Protein AF-A0A8S2ZRX7-F1 (afdb_monomer)

Organism: NCBI:txid392030

Radius of gyration: 14.45 Å; Cα contacts (8 Å, |Δi|>4): 57; chains: 1; bounding box: 30×24×42 Å

InterPro domains:
  IPR050927 Transient receptor potential cation channel M [PTHR13800] (10-72)
  IPR057366 TRPM-like domain [PF25508] (9-68)

pLDDT: mean 91.47, std 11.5, range [53.16, 98.12]

Sequence (73 aa):
HLAHKNNDVRYNQSANEFENLAVEILDRFYQINARACTKAIIRQIPAYGNATWLELAIKAEAKQFIAQRAVQD

Foldseek 3Di:
DVVVVVVVVVVVVVLVVVLVVLLVVLVVVCVVPLPVSLVQQCAQDVVVVRDGVVRVCVVSVSVSNCPDPSNVD

Mean predicted aligned error: 4.92 Å

Nearest PDB structures (foldseek):
  9b93-assembly1_A  TM=9.655E-01  e=1.816E-02  Homo sapiens
  6co7-assembly1_A  TM=9.931E-01  e=2.817E-02  Nematostella vectensis
  6bqv-assembly1_A  TM=9.439E-01  e=1.705E-02  Homo sapiens
  6o72-assembly1_A  TM=9.422E-01  e=2.817E-02  Parus major
  8e4n-assembly1_A  TM=9.270E-01  e=4.652E-02  Mus musculus

Structure (mmCIF, N/CA/C/O backbone):
data_AF-A0A8S2ZRX7-F1
#
_entry.id   AF-A0A8S2ZRX7-F1
#
loop_
_atom_site.group_PDB
_atom_site.id
_atom_site.type_symbol
_atom_site.label_atom_id
_atom_site.label_alt_id
_atom_site.label_comp_id
_atom_site.label_asym_id
_atom_site.label_entity_id
_atom_site.label_seq_id
_atom_site.pdbx_PDB_ins_code
_atom_site.Cartn_x
_atom_site.Cartn_y
_atom_site.Cartn_z
_atom_site.occupancy
_atom_site.B_iso_or_equiv
_atom_site.auth_seq_id
_atom_site.auth_comp_id
_atom_site.auth_asym_id
_atom_site.auth_atom_id
_atom_site.pdbx_PDB_model_num
ATOM 1 N N . HIS A 1 1 ? 17.818 6.065 -29.077 1.00 53.16 1 HIS A N 1
ATOM 2 C CA . HIS A 1 1 ? 18.152 6.581 -27.729 1.00 53.16 1 HIS A CA 1
ATOM 3 C C . HIS A 1 1 ? 17.147 7.583 -27.140 1.00 53.16 1 HIS A C 1
ATOM 5 O O . HIS A 1 1 ? 16.884 7.473 -25.952 1.00 53.16 1 HIS A O 1
ATOM 11 N N . LEU A 1 2 ? 16.545 8.514 -27.901 1.00 56.75 2 LEU A N 1
ATOM 12 C CA . LEU A 1 2 ? 15.568 9.490 -27.358 1.00 56.75 2 LEU A CA 1
ATOM 13 C C . LEU A 1 2 ? 14.192 8.894 -26.980 1.00 56.75 2 LEU A C 1
ATOM 15 O O . LEU A 1 2 ? 13.598 9.317 -25.994 1.00 56.75 2 LEU A O 1
ATOM 19 N N . ALA A 1 3 ? 13.703 7.886 -27.712 1.00 57.78 3 ALA A N 1
ATOM 20 C CA . ALA A 1 3 ? 12.388 7.278 -27.461 1.00 57.78 3 ALA A CA 1
ATOM 21 C C . ALA A 1 3 ? 12.303 6.502 -26.130 1.00 57.78 3 ALA A C 1
ATOM 23 O O . ALA A 1 3 ? 11.292 6.587 -25.441 1.00 57.78 3 ALA A O 1
ATOM 24 N N . HIS A 1 4 ? 13.376 5.806 -25.733 1.00 57.47 4 HIS A N 1
ATOM 25 C CA . HIS A 1 4 ? 13.435 5.096 -24.447 1.00 57.47 4 HIS A CA 1
ATOM 26 C C . HIS A 1 4 ? 13.351 6.065 -23.263 1.00 57.47 4 HIS A C 1
ATOM 28 O O . HIS A 1 4 ? 12.502 5.886 -22.402 1.00 57.47 4 HIS A O 1
ATOM 34 N N . LYS A 1 5 ? 14.106 7.174 -23.298 1.00 60.56 5 LYS A N 1
ATOM 35 C CA . LYS A 1 5 ? 14.052 8.208 -22.250 1.00 60.56 5 LYS A CA 1
ATOM 36 C C . LYS A 1 5 ? 12.654 8.802 -22.053 1.00 60.56 5 LYS A C 1
ATOM 38 O O . LYS A 1 5 ? 12.250 9.025 -20.920 1.00 60.56 5 LYS A O 1
ATOM 43 N N . ASN A 1 6 ? 11.912 9.057 -23.132 1.00 63.41 6 ASN A N 1
ATOM 44 C CA . ASN A 1 6 ? 10.550 9.595 -23.023 1.00 63.41 6 ASN A CA 1
ATOM 45 C C . ASN A 1 6 ? 9.553 8.577 -22.454 1.00 63.41 6 ASN A C 1
ATOM 47 O O . ASN A 1 6 ? 8.626 8.964 -21.744 1.00 63.41 6 ASN A O 1
ATOM 51 N N . ASN A 1 7 ? 9.744 7.291 -22.749 1.00 68.62 7 ASN A N 1
ATOM 52 C CA . ASN A 1 7 ? 8.926 6.229 -22.172 1.00 68.62 7 ASN A CA 1
ATOM 53 C C . ASN A 1 7 ? 9.225 6.053 -20.680 1.00 68.62 7 ASN A C 1
ATOM 55 O O . ASN A 1 7 ? 8.289 5.991 -19.889 1.00 68.62 7 ASN A O 1
ATOM 59 N N . ASP A 1 8 ? 10.499 6.083 -20.286 1.00 70.69 8 ASP A N 1
ATOM 60 C CA . ASP A 1 8 ? 10.913 5.983 -18.883 1.00 70.69 8 ASP A CA 1
ATOM 61 C C . ASP A 1 8 ? 10.317 7.121 -18.038 1.00 70.69 8 ASP A C 1
ATOM 63 O O . ASP A 1 8 ? 9.809 6.889 -16.944 1.00 70.69 8 ASP A O 1
ATOM 67 N N . VAL A 1 9 ? 10.284 8.351 -18.567 1.00 78.81 9 VAL A N 1
ATOM 68 C CA . VAL A 1 9 ? 9.654 9.498 -17.886 1.00 78.81 9 VAL A CA 1
ATOM 69 C C . VAL A 1 9 ? 8.154 9.278 -17.676 1.00 78.81 9 VAL A C 1
ATOM 71 O O . VAL A 1 9 ? 7.654 9.522 -16.579 1.00 78.81 9 VAL A O 1
ATOM 74 N N . ARG A 1 10 ? 7.434 8.788 -18.691 1.00 80.00 10 ARG A N 1
ATOM 75 C CA . ARG A 1 10 ? 5.987 8.531 -18.590 1.00 80.00 10 ARG A CA 1
ATOM 76 C C . ARG A 1 10 ? 5.658 7.395 -17.624 1.00 80.00 10 ARG A C 1
ATOM 78 O O . ARG A 1 10 ? 4.695 7.505 -16.866 1.00 80.00 10 ARG A O 1
ATOM 85 N N . TYR A 1 11 ? 6.452 6.325 -17.625 1.00 84.00 11 TYR A N 1
ATOM 86 C CA . TYR A 1 11 ? 6.259 5.215 -16.692 1.00 84.00 11 TYR A CA 1
ATOM 87 C C . TYR A 1 11 ? 6.559 5.627 -15.252 1.00 84.00 11 TYR A C 1
ATOM 89 O O . TYR A 1 11 ? 5.787 5.282 -14.362 1.00 84.00 11 TYR A O 1
ATOM 97 N N . ASN A 1 12 ? 7.593 6.442 -15.029 1.00 86.62 12 ASN A N 1
ATOM 98 C CA . ASN A 1 12 ? 7.888 6.990 -13.705 1.00 86.62 12 ASN A CA 1
ATOM 99 C C . ASN A 1 12 ? 6.780 7.932 -13.211 1.00 86.62 12 ASN A C 1
ATOM 101 O O . ASN A 1 12 ? 6.402 7.875 -12.046 1.00 86.62 12 ASN A O 1
ATOM 105 N N . GLN A 1 13 ? 6.218 8.768 -14.091 1.00 90.81 13 GLN A N 1
ATOM 106 C CA . GLN A 1 13 ? 5.063 9.606 -13.748 1.00 90.81 13 GLN A CA 1
ATOM 107 C C . GLN A 1 13 ? 3.853 8.759 -13.347 1.00 90.81 13 GLN A C 1
ATOM 109 O O . GLN A 1 13 ? 3.276 8.986 -12.289 1.00 90.81 13 GLN A O 1
ATOM 114 N N . SER A 1 14 ? 3.533 7.736 -14.141 1.00 92.06 14 SER A N 1
ATOM 115 C CA . SER A 1 14 ? 2.413 6.835 -13.847 1.00 92.06 14 SER A CA 1
ATOM 116 C C . SER A 1 14 ? 2.627 6.083 -12.528 1.00 92.06 14 SER A C 1
ATOM 118 O O . SER A 1 14 ? 1.703 5.957 -11.731 1.00 92.06 14 SER A O 1
ATOM 120 N N . ALA A 1 15 ? 3.850 5.611 -12.262 1.00 93.00 15 ALA A N 1
ATOM 121 C CA . ALA A 1 15 ? 4.191 4.944 -11.006 1.00 93.00 15 ALA A CA 1
ATOM 122 C C . ALA A 1 15 ? 3.958 5.859 -9.792 1.00 93.00 15 ALA A C 1
ATOM 124 O O . ALA A 1 15 ? 3.346 5.427 -8.815 1.00 93.00 15 ALA A O 1
ATOM 125 N N . ASN A 1 16 ? 4.360 7.130 -9.889 1.00 94.19 16 ASN A N 1
ATOM 126 C CA . ASN A 1 16 ? 4.123 8.121 -8.838 1.00 94.19 16 ASN A CA 1
ATOM 127 C C . ASN A 1 16 ? 2.625 8.393 -8.626 1.00 94.19 16 ASN A C 1
ATOM 129 O O . ASN A 1 16 ? 2.178 8.507 -7.489 1.00 94.19 16 ASN A O 1
ATOM 133 N N . GLU A 1 17 ? 1.832 8.481 -9.697 1.00 96.25 17 GLU A N 1
ATOM 134 C CA . GLU A 1 17 ? 0.377 8.669 -9.599 1.00 96.25 17 GLU A CA 1
ATOM 135 C C . GLU A 1 17 ? -0.303 7.496 -8.879 1.00 96.25 17 GLU A C 1
ATOM 137 O O . GLU A 1 17 ? -1.153 7.708 -8.010 1.00 96.25 17 GLU A O 1
ATOM 142 N N . PHE A 1 18 ? 0.104 6.259 -9.181 1.00 96.75 18 PHE A N 1
ATOM 143 C CA . PHE A 1 18 ? -0.409 5.078 -8.485 1.00 96.75 18 PHE A CA 1
ATOM 144 C C . PHE A 1 18 ? 0.023 5.025 -7.018 1.00 96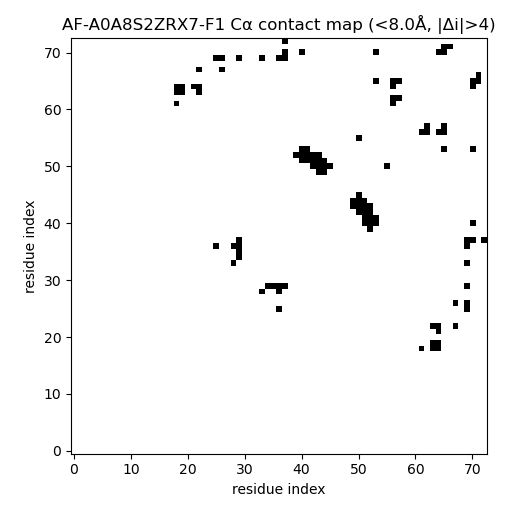.75 18 PHE A C 1
ATOM 146 O O . PHE A 1 18 ? -0.790 4.663 -6.165 1.00 96.75 18 PHE A O 1
ATOM 153 N N . GLU A 1 19 ? 1.265 5.404 -6.705 1.00 97.38 19 GLU A N 1
ATOM 154 C CA . GLU A 1 19 ? 1.719 5.506 -5.317 1.00 97.38 19 GLU A CA 1
ATOM 155 C C . GLU A 1 19 ? 0.893 6.541 -4.538 1.00 97.38 19 GLU A C 1
ATOM 157 O O . GLU A 1 19 ? 0.418 6.243 -3.441 1.00 97.38 19 GLU A O 1
ATOM 162 N N . ASN A 1 20 ? 0.653 7.719 -5.121 1.00 97.69 20 ASN A N 1
ATOM 163 C CA . ASN A 1 20 ? -0.145 8.774 -4.495 1.00 97.69 20 ASN A CA 1
ATOM 164 C C . ASN A 1 20 ? -1.575 8.300 -4.205 1.00 97.69 20 ASN A C 1
ATOM 166 O O . ASN A 1 20 ? -2.079 8.490 -3.099 1.00 97.69 20 ASN A O 1
ATOM 170 N N . LEU A 1 21 ? -2.212 7.610 -5.157 1.00 98.12 21 LEU A N 1
ATOM 171 C CA . LEU A 1 21 ? -3.543 7.042 -4.944 1.00 98.12 21 LEU A CA 1
ATOM 172 C C . LEU A 1 21 ? -3.545 5.995 -3.817 1.00 98.12 21 LEU A C 1
ATOM 174 O O . LEU A 1 21 ? -4.467 5.961 -3.001 1.00 98.12 21 LEU A O 1
ATOM 178 N N . ALA A 1 22 ? -2.513 5.149 -3.748 1.00 97.56 22 ALA A N 1
ATOM 179 C CA . ALA A 1 22 ? -2.381 4.163 -2.679 1.00 97.56 22 ALA A CA 1
ATOM 180 C C . ALA A 1 22 ? -2.232 4.830 -1.301 1.00 97.56 22 ALA A C 1
ATOM 182 O O . ALA A 1 22 ? -2.863 4.386 -0.340 1.00 97.56 22 ALA A O 1
ATOM 183 N N . VAL A 1 23 ? -1.455 5.915 -1.216 1.00 97.94 23 VAL A N 1
ATOM 184 C CA . VAL A 1 23 ? -1.320 6.745 -0.009 1.00 97.94 23 VAL A CA 1
ATOM 185 C C . VAL A 1 23 ? -2.665 7.342 0.405 1.00 97.94 23 VAL A C 1
ATOM 187 O O . VAL A 1 23 ? -3.054 7.207 1.564 1.00 97.94 23 VAL A O 1
ATOM 190 N N . GLU A 1 24 ? -3.410 7.943 -0.526 1.00 97.81 24 GLU A N 1
ATOM 191 C CA . GLU A 1 24 ? -4.715 8.547 -0.229 1.00 97.81 24 GLU A CA 1
ATOM 192 C C . GLU A 1 24 ? -5.730 7.524 0.295 1.00 97.81 24 GLU A C 1
ATOM 194 O O . GLU A 1 24 ? -6.476 7.799 1.240 1.00 97.81 24 GLU A O 1
ATOM 199 N N . ILE A 1 25 ? -5.766 6.331 -0.305 1.00 97.56 25 ILE A N 1
ATOM 200 C CA . ILE A 1 25 ? -6.639 5.242 0.144 1.00 97.56 25 ILE A CA 1
ATOM 201 C C . ILE A 1 25 ? -6.239 4.788 1.548 1.00 97.56 25 ILE A C 1
ATOM 203 O O . ILE A 1 25 ? -7.113 4.591 2.397 1.00 97.56 25 ILE A O 1
ATOM 207 N N . LEU A 1 26 ? -4.937 4.629 1.798 1.00 97.50 26 LEU A N 1
ATOM 208 C CA . LEU A 1 26 ? -4.433 4.180 3.088 1.00 97.50 26 LEU A CA 1
ATOM 209 C C . LEU A 1 26 ? -4.760 5.180 4.201 1.00 97.50 26 LEU A C 1
ATOM 211 O O . LEU A 1 26 ? -5.260 4.770 5.249 1.00 97.50 26 LEU A O 1
ATOM 215 N N . ASP A 1 27 ? -4.531 6.472 3.961 1.00 97.00 27 ASP A N 1
ATOM 216 C CA . ASP A 1 27 ? -4.815 7.537 4.925 1.00 97.00 27 ASP A CA 1
ATOM 217 C C . ASP A 1 27 ? -6.311 7.591 5.267 1.00 97.00 27 ASP A C 1
ATOM 219 O O . ASP A 1 27 ? -6.693 7.500 6.437 1.00 97.00 27 ASP A O 1
ATOM 223 N N . ARG A 1 28 ? -7.188 7.595 4.252 1.00 97.75 28 ARG A N 1
ATOM 224 C CA . ARG A 1 28 ? -8.645 7.558 4.473 1.00 97.75 28 ARG A CA 1
ATOM 225 C C . ARG A 1 28 ? -9.079 6.312 5.240 1.00 97.75 28 ARG A C 1
ATOM 227 O O . ARG A 1 28 ? -9.917 6.399 6.138 1.00 97.75 28 ARG A O 1
ATOM 234 N N . PHE A 1 29 ? -8.521 5.147 4.91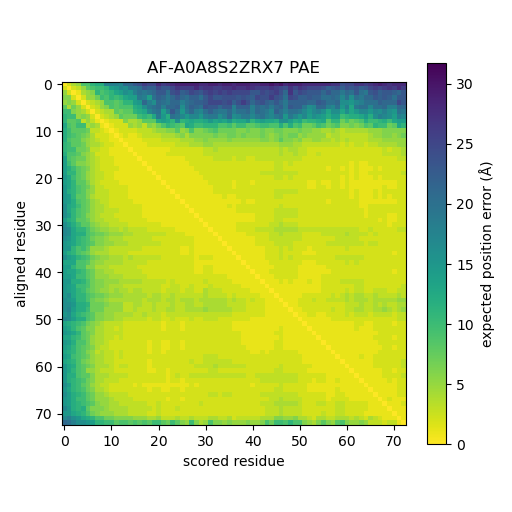3 1.00 97.88 29 PHE A N 1
ATOM 235 C CA . PHE A 1 29 ? -8.865 3.916 5.617 1.00 97.88 29 PHE A CA 1
ATOM 236 C C . PHE A 1 29 ? -8.394 3.949 7.077 1.00 97.88 29 PHE A C 1
ATOM 238 O O . PHE A 1 29 ? -9.142 3.556 7.977 1.00 97.88 29 PHE A O 1
ATOM 245 N N . TYR A 1 30 ? -7.193 4.470 7.328 1.00 97.44 30 TYR A N 1
ATOM 246 C CA . TYR A 1 30 ? -6.649 4.613 8.673 1.00 97.44 30 TYR A CA 1
ATOM 247 C C . TYR A 1 30 ? -7.496 5.555 9.540 1.00 97.44 30 TYR A C 1
ATOM 249 O O . TYR A 1 30 ? -7.815 5.214 10.679 1.00 97.44 30 TYR A O 1
ATOM 257 N N . GLN A 1 31 ? -7.939 6.684 8.979 1.00 97.19 31 GLN A N 1
ATOM 258 C CA . GLN A 1 31 ? -8.811 7.646 9.663 1.00 97.19 31 GLN A CA 1
ATOM 259 C C . GLN A 1 31 ? -10.171 7.046 10.052 1.00 97.19 31 GLN A C 1
ATOM 261 O O . GLN A 1 31 ? -10.698 7.359 11.118 1.00 97.19 31 GLN A O 1
ATOM 266 N N . ILE A 1 32 ? -10.735 6.168 9.216 1.00 98.00 32 ILE A N 1
ATOM 267 C CA . ILE A 1 32 ? -12.026 5.517 9.488 1.00 98.00 32 ILE A CA 1
ATOM 268 C C . ILE A 1 32 ? -11.872 4.375 10.500 1.00 98.00 32 ILE A C 1
ATOM 270 O O . ILE A 1 32 ? -12.702 4.221 11.397 1.00 98.00 32 ILE A O 1
ATOM 274 N N . ASN A 1 33 ? -10.847 3.531 10.345 1.00 97.38 33 ASN A N 1
ATOM 275 C CA . ASN A 1 33 ? -10.636 2.373 11.209 1.00 97.38 33 ASN A CA 1
ATOM 276 C C . ASN A 1 33 ? -9.161 1.953 11.25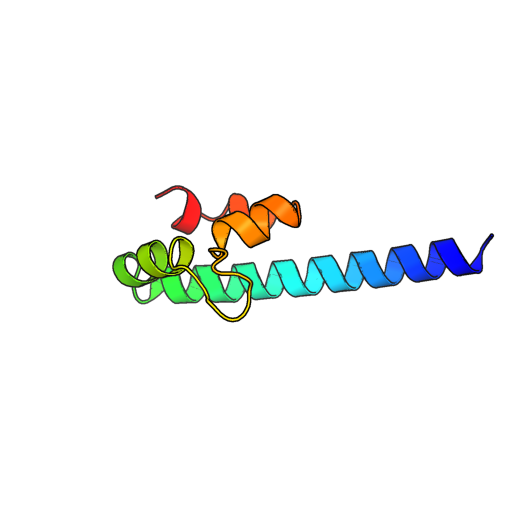6 1.00 97.38 33 ASN A C 1
ATOM 278 O O . ASN A 1 33 ? -8.746 0.991 10.602 1.00 97.38 33 ASN A O 1
ATOM 282 N N . ALA A 1 34 ? -8.393 2.636 12.104 1.00 95.94 34 ALA A N 1
ATOM 283 C CA . ALA A 1 34 ? -6.966 2.397 12.299 1.00 95.94 34 ALA A CA 1
ATOM 284 C C . ALA A 1 34 ? -6.626 0.916 12.542 1.00 95.94 34 ALA A C 1
ATOM 286 O O . ALA A 1 34 ? -5.754 0.354 11.885 1.00 95.94 34 ALA A O 1
ATOM 287 N N . ARG A 1 35 ? -7.375 0.238 13.423 1.00 95.31 35 ARG A N 1
ATOM 288 C CA . ARG A 1 35 ? -7.118 -1.167 13.781 1.00 95.31 35 ARG A CA 1
ATOM 289 C C . ARG A 1 35 ? -7.360 -2.140 12.625 1.00 95.31 35 ARG A C 1
ATOM 291 O O . ARG A 1 35 ? -6.675 -3.156 12.527 1.00 95.31 35 ARG A O 1
ATOM 298 N N . ALA A 1 36 ? -8.377 -1.899 11.800 1.00 96.94 36 ALA A N 1
ATOM 299 C CA . ALA A 1 36 ? -8.616 -2.724 10.617 1.00 96.94 36 ALA A CA 1
ATOM 300 C C . ALA A 1 36 ? -7.580 -2.431 9.524 1.00 96.94 36 ALA A C 1
ATOM 302 O O . ALA A 1 36 ? -7.132 -3.357 8.849 1.00 96.94 36 ALA A O 1
ATOM 303 N N . CYS A 1 37 ? -7.177 -1.167 9.396 1.00 97.50 37 CYS A N 1
ATOM 304 C CA . CYS A 1 37 ? -6.184 -0.715 8.434 1.00 97.50 37 CYS A CA 1
ATOM 305 C C . CYS A 1 37 ? -4.813 -1.364 8.676 1.00 97.50 37 CYS A C 1
ATOM 307 O O . CYS A 1 37 ? -4.296 -2.018 7.772 1.00 97.50 37 CYS A O 1
ATOM 309 N N . THR A 1 38 ? -4.277 -1.326 9.902 1.00 94.50 38 THR A N 1
ATOM 310 C CA . THR A 1 38 ? -2.975 -1.956 10.210 1.00 94.50 38 THR A CA 1
ATOM 311 C C . THR A 1 38 ? -2.970 -3.462 9.933 1.00 94.50 38 THR A C 1
ATOM 313 O O . THR A 1 38 ? -2.010 -4.002 9.385 1.00 94.50 38 THR A O 1
ATOM 316 N N . LYS A 1 39 ? -4.087 -4.154 10.197 1.00 96.19 39 LYS A N 1
ATOM 317 C CA . LYS A 1 39 ? -4.254 -5.570 9.825 1.00 96.19 39 LYS A CA 1
ATOM 318 C C . LYS A 1 39 ? -4.263 -5.796 8.316 1.00 96.19 39 LYS A C 1
ATOM 320 O O . LYS A 1 39 ? -3.770 -6.825 7.863 1.00 96.19 39 LYS A O 1
ATOM 325 N N . ALA A 1 40 ? -4.855 -4.886 7.545 1.00 96.19 40 ALA A N 1
ATOM 326 C CA . ALA A 1 40 ? -4.901 -4.998 6.092 1.00 96.19 40 ALA A CA 1
ATOM 327 C C . ALA A 1 40 ? -3.505 -4.859 5.470 1.00 96.19 40 ALA A C 1
ATOM 329 O O . ALA A 1 40 ? -3.189 -5.612 4.552 1.00 96.19 40 ALA A O 1
ATOM 330 N N . ILE A 1 41 ? -2.660 -3.980 6.022 1.00 96.69 41 ILE A N 1
ATOM 331 C CA . ILE A 1 41 ? -1.289 -3.745 5.541 1.00 96.69 41 ILE A CA 1
ATOM 332 C C . ILE A 1 41 ? -0.456 -5.035 5.551 1.00 96.69 41 ILE A C 1
ATOM 334 O O . ILE A 1 41 ? 0.250 -5.318 4.584 1.00 96.69 41 ILE A O 1
ATOM 338 N N . ILE A 1 42 ? -0.578 -5.841 6.611 1.00 96.25 42 ILE A N 1
ATOM 339 C CA . ILE A 1 42 ? 0.152 -7.110 6.780 1.00 96.25 42 ILE A CA 1
ATOM 340 C C . ILE A 1 42 ? -0.618 -8.337 6.268 1.00 96.25 42 ILE A C 1
ATOM 342 O O . ILE A 1 42 ? -0.170 -9.473 6.431 1.00 96.25 42 ILE A O 1
ATOM 346 N N . ARG A 1 43 ? -1.805 -8.149 5.681 1.00 97.31 43 ARG A N 1
ATOM 347 C CA . ARG A 1 43 ? -2.617 -9.263 5.187 1.00 97.31 43 ARG A CA 1
ATOM 348 C C . ARG A 1 43 ? -2.003 -9.819 3.910 1.00 97.31 43 ARG A C 1
ATOM 350 O O . ARG A 1 43 ? -1.813 -9.089 2.943 1.00 97.31 43 ARG A O 1
ATOM 357 N N . GLN A 1 44 ? -1.790 -11.128 3.876 1.00 97.81 44 GLN A N 1
ATOM 358 C CA . GLN A 1 44 ? -1.368 -11.828 2.665 1.00 97.81 44 GLN A CA 1
ATOM 359 C C . GLN A 1 44 ? -2.463 -11.791 1.593 1.00 97.81 44 GLN A C 1
ATOM 361 O O . GLN A 1 44 ? -3.648 -12.008 1.880 1.00 97.81 44 GLN A O 1
ATOM 366 N N . ILE A 1 45 ? -2.065 -11.542 0.344 1.00 97.06 45 ILE A N 1
ATOM 367 C CA . ILE A 1 45 ? -2.983 -11.466 -0.794 1.00 97.06 45 ILE A CA 1
ATOM 368 C C . ILE A 1 45 ? -2.643 -12.573 -1.791 1.00 97.06 45 ILE A C 1
ATOM 370 O O . ILE A 1 45 ? -1.668 -12.447 -2.535 1.00 97.06 45 ILE A O 1
ATOM 374 N N . PRO A 1 46 ? -3.453 -13.645 -1.865 1.00 96.50 46 PRO A N 1
ATOM 375 C CA . PRO A 1 46 ? -3.157 -14.794 -2.7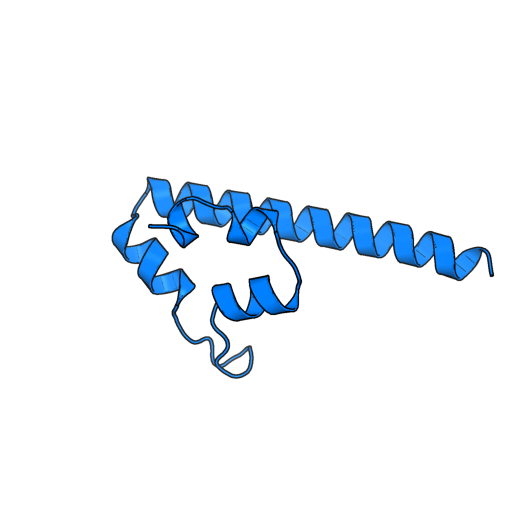21 1.00 96.50 46 PRO A CA 1
ATOM 376 C C . PRO A 1 46 ? -2.943 -14.442 -4.194 1.00 96.50 46 PRO A C 1
ATOM 378 O O . PRO A 1 46 ? -2.033 -14.970 -4.826 1.00 96.50 46 PRO A O 1
ATOM 381 N N . ALA A 1 47 ? -3.710 -13.481 -4.718 1.00 96.75 47 ALA A N 1
ATOM 382 C CA . ALA A 1 47 ? -3.582 -13.012 -6.099 1.00 96.75 47 ALA A CA 1
ATOM 383 C C . ALA A 1 47 ? -2.219 -12.360 -6.418 1.00 96.75 47 ALA A C 1
ATOM 385 O O . ALA A 1 47 ? -1.840 -12.295 -7.581 1.00 96.75 47 ALA A O 1
ATOM 386 N N . TYR A 1 48 ? -1.469 -11.922 -5.400 1.00 94.31 48 TYR A N 1
ATOM 387 C CA . TYR A 1 48 ? -0.136 -11.323 -5.532 1.00 94.31 48 TYR A CA 1
ATOM 388 C C . TYR A 1 48 ? 0.951 -12.232 -4.940 1.00 94.31 48 TYR A C 1
ATOM 390 O O . TYR A 1 48 ? 1.918 -11.761 -4.344 1.00 94.31 48 TYR A O 1
ATOM 398 N N . GLY A 1 49 ? 0.780 -13.553 -5.056 1.00 96.31 49 GLY A N 1
ATOM 399 C CA . GLY A 1 49 ? 1.755 -14.525 -4.552 1.00 96.31 49 GLY A CA 1
ATOM 400 C C . GLY A 1 49 ? 1.853 -14.539 -3.026 1.00 96.31 49 GLY A C 1
ATOM 401 O O . GLY A 1 49 ? 2.935 -14.739 -2.485 1.00 96.31 49 GLY A O 1
ATOM 402 N N . ASN A 1 50 ? 0.731 -14.293 -2.342 1.00 97.31 50 ASN A N 1
ATOM 403 C CA . ASN A 1 50 ? 0.640 -14.122 -0.888 1.00 97.31 50 ASN A CA 1
ATOM 404 C C . ASN A 1 50 ? 1.433 -12.932 -0.325 1.00 97.31 50 ASN A C 1
ATOM 406 O O . ASN A 1 50 ? 1.596 -12.851 0.890 1.00 97.31 50 ASN A O 1
ATOM 410 N N . ALA A 1 51 ? 1.866 -11.986 -1.164 1.00 97.88 51 ALA A N 1
ATOM 411 C CA . ALA A 1 51 ? 2.489 -10.759 -0.688 1.00 97.88 51 ALA A CA 1
ATOM 412 C C . ALA A 1 51 ? 1.502 -9.902 0.124 1.00 97.88 51 ALA A C 1
ATOM 414 O O . ALA A 1 51 ? 0.296 -9.872 -0.149 1.00 97.88 51 ALA A O 1
ATOM 415 N N . THR A 1 52 ? 2.034 -9.197 1.112 1.00 98.06 52 THR A N 1
ATOM 416 C CA . THR A 1 52 ? 1.350 -8.152 1.883 1.00 98.06 52 THR A CA 1
ATOM 417 C C . THR A 1 52 ? 1.451 -6.794 1.183 1.00 98.06 52 THR A C 1
ATOM 419 O O . THR A 1 52 ? 2.281 -6.610 0.289 1.00 98.06 52 THR A O 1
ATOM 422 N N . TRP A 1 53 ? 0.641 -5.806 1.585 1.00 97.19 53 TRP A N 1
ATOM 423 C CA . TRP A 1 53 ? 0.781 -4.442 1.049 1.00 97.19 53 TRP A CA 1
ATOM 424 C C . TRP A 1 53 ? 2.163 -3.862 1.341 1.00 97.19 53 TRP A C 1
ATOM 426 O O . TRP A 1 53 ? 2.756 -3.233 0.468 1.00 97.19 53 TRP A O 1
ATOM 436 N N . LEU A 1 54 ? 2.699 -4.124 2.537 1.00 96.94 54 LEU A N 1
ATOM 437 C CA . LEU A 1 54 ? 4.021 -3.641 2.923 1.00 96.94 54 LEU A CA 1
ATOM 438 C C . LEU A 1 54 ? 5.135 -4.259 2.067 1.00 96.94 54 LEU A C 1
ATOM 440 O O . LEU A 1 54 ? 6.011 -3.544 1.591 1.00 96.94 54 LEU A O 1
ATOM 444 N N . GLU A 1 55 ? 5.090 -5.567 1.809 1.00 97.94 55 GLU A N 1
ATOM 445 C CA . GLU A 1 55 ? 6.081 -6.226 0.947 1.00 97.94 55 GLU A CA 1
ATOM 446 C C . GLU A 1 55 ? 6.025 -5.719 -0.496 1.00 97.94 55 GLU A C 1
ATOM 448 O O . GLU A 1 55 ? 7.069 -5.563 -1.132 1.00 97.94 55 GLU A O 1
ATOM 453 N N . LE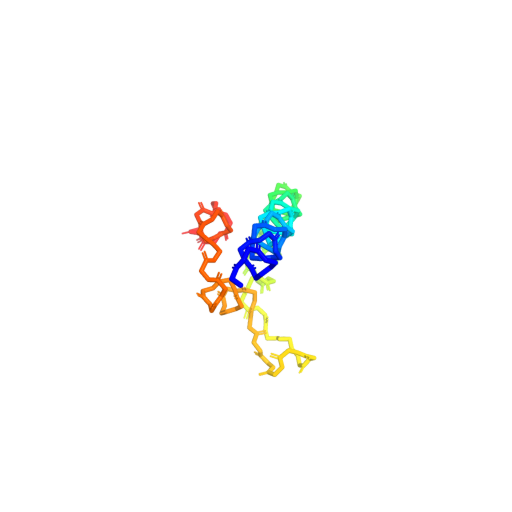U A 1 56 ? 4.823 -5.451 -1.018 1.00 97.38 56 LEU A N 1
ATOM 454 C CA . LEU A 1 56 ? 4.654 -4.856 -2.343 1.00 97.38 56 LEU A CA 1
ATOM 455 C C . LEU A 1 56 ? 5.238 -3.438 -2.389 1.00 97.38 56 LEU A C 1
ATOM 457 O O . LEU A 1 56 ? 5.988 -3.127 -3.312 1.00 97.38 56 LEU A O 1
ATOM 461 N N . ALA A 1 57 ? 4.966 -2.615 -1.373 1.00 97.00 57 ALA A N 1
ATOM 462 C CA . ALA A 1 57 ? 5.498 -1.259 -1.272 1.00 97.00 57 ALA A CA 1
ATOM 463 C C . ALA A 1 57 ? 7.033 -1.239 -1.165 1.00 97.00 57 ALA A C 1
ATOM 465 O O . ALA A 1 57 ? 7.683 -0.447 -1.843 1.00 97.00 57 ALA A O 1
ATOM 466 N N . ILE A 1 58 ? 7.624 -2.148 -0.380 1.00 96.88 58 ILE A N 1
ATOM 467 C CA . ILE A 1 58 ? 9.085 -2.286 -0.259 1.00 96.88 58 ILE A CA 1
ATOM 468 C C 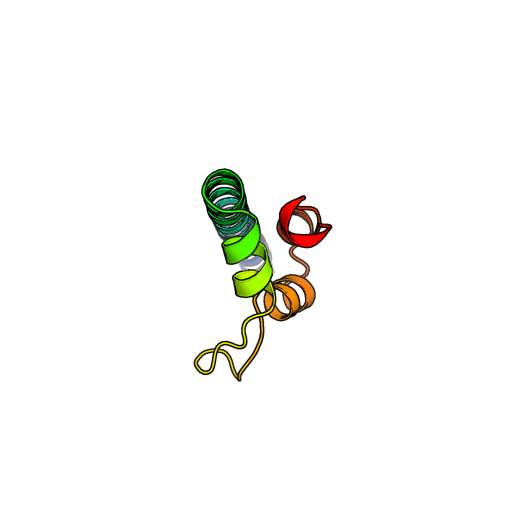. ILE A 1 58 ? 9.706 -2.678 -1.602 1.00 96.88 58 ILE A C 1
ATOM 470 O O . ILE A 1 58 ? 10.675 -2.054 -2.028 1.00 96.88 58 ILE A O 1
ATOM 474 N N . LYS A 1 59 ? 9.143 -3.676 -2.297 1.00 96.19 59 LYS A N 1
ATOM 475 C CA . LYS A 1 59 ? 9.650 -4.121 -3.608 1.00 96.19 59 LYS A 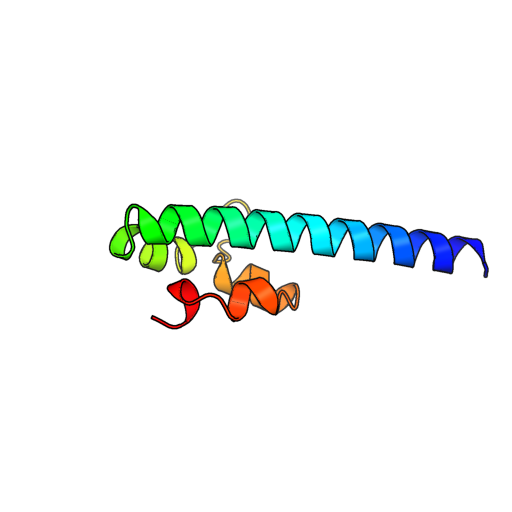CA 1
ATOM 476 C C . LYS A 1 59 ? 9.537 -3.046 -4.688 1.00 96.19 59 LYS A C 1
ATOM 478 O O . LYS A 1 59 ? 10.356 -3.031 -5.599 1.00 96.19 59 LYS A O 1
ATOM 483 N N . ALA A 1 60 ? 8.527 -2.185 -4.595 1.00 95.31 60 ALA A N 1
ATOM 484 C CA . ALA A 1 60 ? 8.319 -1.069 -5.510 1.00 95.31 60 ALA A CA 1
ATOM 485 C C . ALA A 1 60 ? 9.109 0.196 -5.126 1.00 95.31 60 ALA A C 1
ATOM 487 O O . ALA A 1 60 ? 9.001 1.197 -5.826 1.00 95.31 60 ALA A O 1
ATOM 488 N N . GLU A 1 61 ? 9.862 0.177 -4.019 1.00 96.38 61 GLU A N 1
ATOM 489 C CA . GLU A 1 61 ? 10.506 1.364 -3.439 1.00 96.38 61 GLU A CA 1
ATOM 490 C C . GLU A 1 61 ? 9.526 2.537 -3.219 1.00 96.38 61 GLU A C 1
ATOM 492 O O . GLU A 1 61 ? 9.885 3.707 -3.365 1.00 96.38 61 GLU A O 1
ATOM 497 N N . ALA A 1 62 ? 8.284 2.223 -2.837 1.00 96.31 62 ALA A N 1
ATOM 498 C CA . ALA A 1 62 ? 7.203 3.181 -2.619 1.00 96.31 62 ALA A CA 1
ATOM 499 C C . ALA A 1 62 ? 7.390 3.939 -1.289 1.00 96.31 62 ALA A C 1
ATOM 501 O O . ALA A 1 62 ? 6.740 3.665 -0.273 1.00 96.31 62 ALA A O 1
ATOM 502 N N . LYS A 1 63 ? 8.346 4.873 -1.275 1.00 95.25 63 LYS A N 1
ATOM 503 C CA . LYS A 1 63 ? 8.778 5.614 -0.079 1.00 95.25 63 LYS A CA 1
ATOM 504 C C . LYS A 1 63 ? 7.648 6.411 0.567 1.00 95.25 63 LYS A C 1
ATOM 506 O O . LYS A 1 63 ? 7.606 6.489 1.793 1.00 95.25 63 LYS A O 1
ATOM 511 N N . GLN A 1 64 ? 6.743 6.987 -0.221 1.00 96.00 64 GLN A N 1
ATOM 512 C CA . GLN A 1 64 ? 5.629 7.781 0.298 1.00 96.00 64 GLN A CA 1
ATOM 513 C C . GLN A 1 64 ? 4.616 6.892 1.013 1.00 96.00 64 GLN A C 1
ATOM 515 O O . GLN A 1 64 ? 4.103 7.277 2.063 1.00 96.00 64 GLN A O 1
ATOM 520 N N . PHE A 1 65 ? 4.370 5.693 0.477 1.00 97.25 65 PHE A N 1
ATOM 521 C CA . PHE A 1 65 ? 3.515 4.697 1.118 1.00 97.25 65 PHE A CA 1
ATOM 522 C C . PHE A 1 65 ? 4.134 4.181 2.422 1.00 97.25 65 PHE A C 1
ATOM 524 O O . PHE A 1 65 ? 3.469 4.139 3.453 1.00 97.25 65 PHE A O 1
ATOM 531 N N . ILE A 1 66 ? 5.424 3.832 2.405 1.00 96.94 66 ILE A N 1
ATOM 532 C CA . ILE A 1 66 ? 6.134 3.298 3.581 1.00 96.94 66 ILE A CA 1
ATOM 533 C C . ILE A 1 66 ? 6.209 4.334 4.715 1.00 96.94 66 ILE A C 1
ATOM 535 O O . ILE A 1 66 ? 6.154 3.977 5.892 1.00 96.94 66 ILE A O 1
ATOM 539 N N . ALA A 1 67 ? 6.310 5.619 4.374 1.00 96.00 67 ALA A N 1
ATOM 540 C CA . ALA A 1 67 ? 6.348 6.710 5.342 1.00 96.00 67 ALA A CA 1
ATOM 541 C C . ALA A 1 67 ? 4.984 7.023 5.989 1.00 96.00 67 ALA A C 1
ATOM 543 O O . ALA A 1 67 ? 4.926 7.860 6.892 1.00 96.00 67 ALA A O 1
ATOM 544 N N . GLN A 1 68 ? 3.887 6.392 5.552 1.00 96.06 68 GLN A N 1
ATOM 545 C CA . GLN A 1 68 ? 2.566 6.658 6.119 1.00 96.06 68 GLN A CA 1
ATOM 546 C C . GLN A 1 68 ? 2.485 6.227 7.580 1.00 96.06 68 GLN A C 1
ATOM 548 O O . GLN A 1 68 ? 2.945 5.151 7.956 1.00 96.06 68 GLN A O 1
ATOM 553 N N . ARG A 1 69 ? 1.806 7.035 8.400 1.00 92.81 69 ARG A N 1
ATOM 554 C CA . ARG A 1 69 ? 1.604 6.753 9.828 1.00 92.81 69 ARG A CA 1
ATOM 555 C C . ARG A 1 69 ? 1.003 5.369 10.074 1.00 92.81 69 ARG A C 1
ATOM 557 O O . ARG A 1 69 ? 1.464 4.655 10.949 1.00 92.81 69 ARG A O 1
ATOM 564 N N . ALA A 1 70 ? 0.034 4.970 9.252 1.00 92.81 70 ALA A N 1
ATOM 565 C CA . ALA A 1 70 ? -0.599 3.656 9.334 1.00 92.81 70 ALA A CA 1
ATOM 566 C C . ALA A 1 70 ? 0.384 2.475 9.193 1.00 92.81 70 ALA A C 1
ATOM 568 O O . ALA A 1 70 ? 0.067 1.377 9.632 1.00 92.81 70 ALA A O 1
ATOM 569 N N . VAL A 1 71 ? 1.541 2.684 8.552 1.00 93.50 71 VAL A N 1
ATOM 570 C CA . VAL A 1 71 ? 2.607 1.680 8.382 1.00 93.50 71 V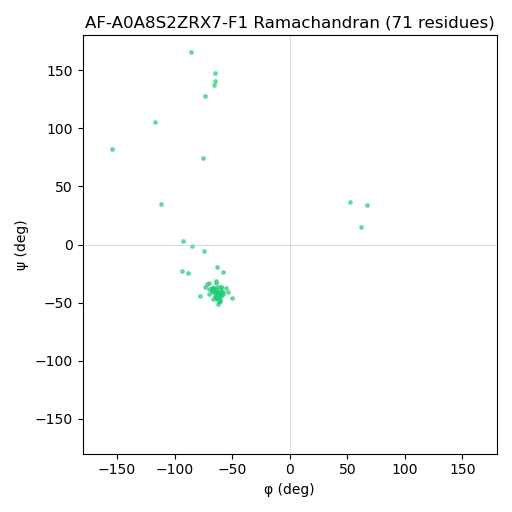AL A CA 1
ATOM 571 C C . VAL A 1 71 ? 3.592 1.687 9.559 1.00 93.50 71 VAL A C 1
ATOM 573 O O . VAL A 1 71 ? 4.248 0.679 9.802 1.00 93.50 71 VAL A O 1
ATOM 576 N N . GLN A 1 72 ? 3.715 2.813 10.266 1.00 88.44 72 GLN A N 1
ATOM 577 C CA . GLN A 1 72 ? 4.663 3.009 11.370 1.00 88.44 72 GLN A CA 1
ATOM 578 C C . GLN A 1 72 ? 4.058 2.704 12.755 1.00 88.44 72 GLN A C 1
ATOM 580 O O . GLN A 1 72 ? 4.816 2.446 13.689 1.00 88.44 72 GLN A O 1
ATOM 585 N N . ASP A 1 73 ? 2.725 2.762 12.876 1.00 84.81 73 ASP A N 1
ATOM 586 C CA . ASP A 1 73 ? 1.943 2.449 14.087 1.00 84.81 73 ASP A CA 1
ATOM 587 C C . ASP A 1 73 ? 1.747 0.928 14.283 1.00 84.81 73 ASP A C 1
ATOM 589 O O . ASP A 1 73 ? 1.894 0.460 15.438 1.00 84.81 73 ASP A O 1
#

Solvent-accessible surface area (backbone atoms only — not comparable to full-atom values): 4126 Å² total; per-residue (Å²): 119,70,68,59,57,55,50,53,53,53,52,53,50,52,52,51,52,53,47,52,52,52,37,54,51,49,52,55,42,29,76,77,38,47,75,60,37,46,53,52,39,70,36,63,33,70,95,62,78,47,38,23,5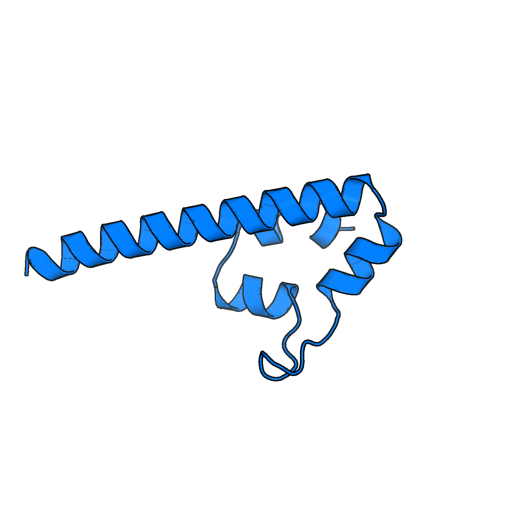4,55,57,52,33,60,76,66,66,37,60,71,49,61,67,32,64,67,70,75,110

Secondary structure (DSSP, 8-state):
-HHHHHHHHHHHHHHHHHHHHHHHHHHHHHHHHHHHHHHHHT--BGGGTTB-HHHHHHHTT-HHHHTSHHHH-